Protein AF-A0A849H7I6-F1 (afdb_monomer_lite)

Secondary structure (DSSP, 8-state):
--HHHHHHHHHHHHHHHTT---TTHHHHHHHHTT-HHHHHHHHHHHHHHHTSPPPPTTHHHHHHHHHHHHTT------HHHHHHHHHHHHHHHTTTT---TTTHHHHHHHHHHHHHHHHHT-S-------HHHHHTSS---GGGTS-TTEETTEE--TTS-HHHHHHHHHHHH-

Foldseek 3Di:
DDVVLLVVLLVCLLCVLVVPDDPCNVSNVVVCVPDPVSVVSSVVSNVVVVPDDDDDPCPVVVVVVVVVVVVVPPPPDDVVVVVVVVVVVVVVVVVPPDDDPVVPVVVVVVVVVVVVVVVVVPPPPPPCVVVVVVPPPDPPPCVVPDPPQDDPNDGDCPPPDPVRVVVVVVVVVD

Radius of gyration: 30.72 Å; chains: 1; bounding box: 71×58×66 Å

Structure (mmCIF, N/CA/C/O backbone):
data_AF-A0A849H7I6-F1
#
_entry.id   AF-A0A849H7I6-F1
#
loop_
_atom_site.group_PDB
_atom_site.id
_atom_site.type_symbol
_atom_site.label_atom_id
_atom_site.label_alt_id
_atom_site.label_comp_id
_atom_site.label_asym_id
_atom_site.label_entity_id
_atom_site.label_seq_id
_atom_site.pdbx_PDB_ins_code
_atom_site.Cartn_x
_atom_site.Cartn_y
_atom_site.Cartn_z
_atom_site.occupancy
_atom_site.B_iso_or_equiv
_atom_site.auth_seq_id
_atom_site.auth_comp_id
_atom_site.auth_asym_id
_atom_site.auth_atom_id
_atom_site.pdbx_PDB_model_num
ATOM 1 N N . MET A 1 1 ? 16.189 2.716 -23.216 1.00 57.41 1 MET A N 1
ATOM 2 C CA . MET A 1 1 ? 16.028 2.707 -21.748 1.00 57.41 1 MET A CA 1
ATOM 3 C C . MET A 1 1 ? 16.297 4.112 -21.243 1.00 57.41 1 MET A C 1
ATOM 5 O O . MET A 1 1 ? 17.425 4.573 -21.357 1.00 57.41 1 MET A O 1
ATOM 9 N N . ASN A 1 2 ? 15.261 4.812 -20.779 1.00 71.12 2 ASN A N 1
ATOM 10 C CA . ASN A 1 2 ? 15.360 6.187 -20.291 1.00 71.12 2 ASN A CA 1
ATOM 11 C C . ASN A 1 2 ? 15.213 6.178 -18.767 1.00 71.12 2 ASN A C 1
ATOM 13 O O . ASN A 1 2 ? 14.112 5.974 -18.269 1.00 71.12 2 ASN A O 1
ATOM 17 N N . GLY A 1 3 ? 16.292 6.427 -18.020 1.00 77.00 3 GLY A N 1
ATOM 18 C CA . GLY A 1 3 ? 16.264 6.364 -16.548 1.00 77.00 3 GLY A CA 1
ATOM 19 C C . GLY A 1 3 ? 15.179 7.233 -15.890 1.00 77.00 3 GLY A C 1
ATOM 20 O O . GLY A 1 3 ? 14.599 6.825 -14.892 1.00 77.00 3 GLY A O 1
ATOM 21 N N . LYS A 1 4 ? 14.822 8.377 -16.495 1.00 77.94 4 LYS A N 1
ATOM 22 C CA . LYS A 1 4 ? 13.727 9.247 -16.018 1.00 77.94 4 LYS A CA 1
ATOM 23 C C . LYS A 1 4 ? 12.336 8.619 -16.162 1.00 77.94 4 LYS A C 1
ATOM 25 O O . LYS A 1 4 ? 11.444 8.910 -15.374 1.00 77.94 4 LYS A O 1
ATOM 30 N N . GLU A 1 5 ? 12.133 7.785 -17.181 1.00 87.31 5 GLU A N 1
ATOM 31 C CA . GLU A 1 5 ? 10.875 7.049 -17.349 1.00 87.31 5 GLU A CA 1
ATOM 32 C C . GLU A 1 5 ? 10.790 5.901 -16.343 1.00 87.31 5 GLU A C 1
ATOM 34 O O . GLU A 1 5 ? 9.716 5.670 -15.796 1.00 87.31 5 GLU A O 1
ATOM 39 N N . CYS A 1 6 ? 11.920 5.252 -16.035 1.00 93.81 6 CYS A N 1
ATOM 40 C CA . CYS A 1 6 ? 11.983 4.229 -14.992 1.00 93.81 6 CYS A CA 1
ATOM 41 C C . CYS A 1 6 ? 11.600 4.803 -13.622 1.00 93.81 6 CYS A C 1
ATOM 43 O O . CYS A 1 6 ? 10.768 4.222 -12.940 1.00 93.81 6 CYS A O 1
ATOM 45 N N . GLU A 1 7 ? 12.154 5.956 -13.234 1.00 94.25 7 GLU A N 1
ATOM 46 C CA . GLU A 1 7 ? 11.822 6.624 -11.965 1.00 94.25 7 GLU A CA 1
ATOM 47 C C . GLU A 1 7 ? 10.315 6.893 -11.848 1.00 94.25 7 GLU A C 1
ATOM 49 O O . GLU A 1 7 ? 9.677 6.451 -10.895 1.00 94.25 7 GLU A O 1
ATOM 54 N N . LYS A 1 8 ? 9.717 7.492 -12.886 1.00 92.81 8 LYS A N 1
ATOM 55 C CA . LYS A 1 8 ? 8.273 7.748 -12.921 1.00 92.81 8 LYS A CA 1
ATOM 56 C C . LYS A 1 8 ? 7.445 6.461 -12.821 1.00 92.81 8 LYS A C 1
ATOM 58 O O . LYS A 1 8 ? 6.415 6.447 -12.157 1.00 92.81 8 LYS A O 1
ATOM 63 N N . VAL A 1 9 ? 7.853 5.390 -13.502 1.00 94.12 9 VAL A N 1
ATOM 64 C CA . VAL A 1 9 ? 7.132 4.108 -13.466 1.00 94.12 9 VAL A CA 1
ATOM 65 C C . VAL A 1 9 ? 7.225 3.469 -12.090 1.00 94.12 9 VAL A C 1
ATOM 67 O O . VAL A 1 9 ? 6.211 2.993 -11.589 1.00 94.12 9 VAL A O 1
ATOM 70 N N . ARG A 1 10 ? 8.398 3.504 -11.454 1.00 93.69 10 ARG A N 1
ATOM 71 C CA . ARG A 1 10 ? 8.615 2.962 -10.107 1.00 93.69 10 ARG A CA 1
ATOM 72 C C . ARG A 1 10 ? 7.692 3.582 -9.069 1.00 93.69 10 ARG A C 1
ATOM 74 O O . A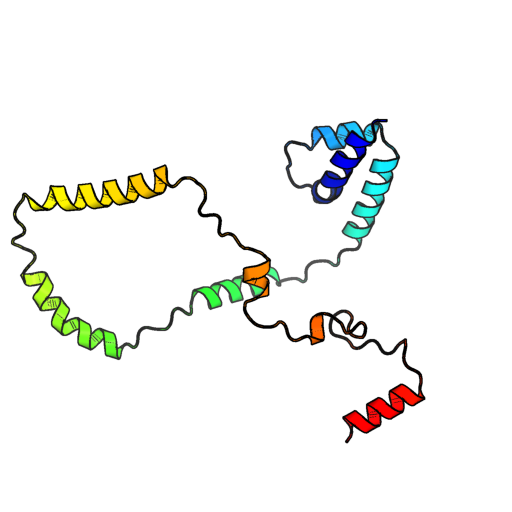RG A 1 10 ? 7.103 2.845 -8.285 1.00 93.69 10 ARG A O 1
ATOM 81 N N . ASP A 1 11 ? 7.487 4.894 -9.125 1.00 93.69 11 ASP A N 1
ATOM 82 C CA . ASP A 1 11 ? 6.553 5.591 -8.231 1.00 93.69 11 ASP A CA 1
ATOM 83 C C . ASP A 1 11 ? 5.097 5.131 -8.428 1.00 93.69 11 ASP A C 1
ATOM 85 O O . ASP A 1 11 ? 4.275 5.196 -7.512 1.00 93.69 11 ASP A O 1
ATOM 89 N N . LEU A 1 12 ? 4.766 4.627 -9.620 1.00 93.62 12 LEU A N 1
ATOM 90 C CA . LEU A 1 12 ? 3.437 4.123 -9.961 1.00 93.62 12 LEU A CA 1
ATOM 91 C C . LEU A 1 12 ? 3.263 2.621 -9.677 1.00 93.62 12 LEU A C 1
ATOM 93 O O . LEU A 1 12 ? 2.122 2.172 -9.532 1.00 93.62 12 LEU A O 1
ATOM 97 N N . LEU A 1 13 ? 4.347 1.839 -9.563 1.00 94.00 13 LEU A N 1
ATOM 98 C CA . LEU A 1 13 ? 4.287 0.380 -9.385 1.00 94.00 13 LEU A CA 1
ATOM 99 C C . LEU A 1 13 ? 3.498 -0.074 -8.141 1.00 94.00 13 LEU A C 1
ATOM 101 O O . LEU A 1 13 ? 2.716 -1.019 -8.277 1.00 94.00 13 LEU A O 1
ATOM 105 N N . PRO A 1 14 ? 3.619 0.549 -6.948 1.00 92.19 14 PRO A N 1
ATOM 106 C CA . PRO A 1 14 ? 2.871 0.107 -5.769 1.00 92.19 14 PRO A CA 1
ATOM 107 C C . PRO A 1 14 ? 1.353 0.197 -5.949 1.00 92.19 14 PRO A C 1
ATOM 109 O O . PRO A 1 14 ? 0.616 -0.719 -5.579 1.00 92.19 14 PRO A O 1
ATOM 112 N N . ASP A 1 15 ? 0.873 1.287 -6.542 1.00 91.19 15 ASP A N 1
ATOM 113 C CA . ASP A 1 15 ? -0.557 1.501 -6.760 1.00 91.19 15 ASP A CA 1
ATOM 114 C C . ASP A 1 15 ? -1.084 0.700 -7.952 1.00 91.19 15 ASP A C 1
ATOM 116 O O . ASP A 1 15 ? -2.217 0.206 -7.906 1.00 91.19 15 ASP A O 1
ATOM 120 N N . TRP A 1 16 ? -0.240 0.490 -8.966 1.00 91.69 16 TRP A N 1
ATOM 121 C CA . TRP A 1 16 ? -0.488 -0.457 -10.050 1.00 91.69 16 TRP A CA 1
ATOM 122 C C . TRP A 1 16 ? -0.659 -1.886 -9.516 1.00 91.69 16 TRP A C 1
ATOM 124 O O . TRP A 1 16 ? -1.637 -2.563 -9.836 1.00 91.69 16 TRP A O 1
ATOM 134 N N . ALA A 1 17 ? 0.215 -2.329 -8.606 1.00 92.25 17 ALA A N 1
ATOM 135 C CA . ALA A 1 17 ? 0.122 -3.638 -7.958 1.00 92.25 17 ALA A CA 1
ATOM 136 C C . ALA A 1 17 ? -1.139 -3.791 -7.086 1.00 92.25 17 ALA A C 1
ATOM 138 O O . ALA A 1 17 ? -1.644 -4.905 -6.910 1.00 92.25 17 ALA A O 1
ATOM 139 N N . ARG A 1 18 ? -1.689 -2.686 -6.566 1.00 90.25 18 ARG A N 1
ATOM 140 C CA . ARG A 1 18 ? -2.984 -2.648 -5.860 1.00 90.25 18 ARG A CA 1
ATOM 141 C C . ARG A 1 18 ? -4.193 -2.650 -6.801 1.00 90.25 18 ARG A C 1
ATOM 143 O O . ARG A 1 18 ? -5.317 -2.728 -6.313 1.00 90.25 18 ARG A O 1
ATOM 150 N N . LYS A 1 19 ? -3.976 -2.617 -8.123 1.00 84.69 19 LYS A N 1
ATOM 151 C CA . LYS A 1 19 ? -5.016 -2.480 -9.159 1.00 84.69 19 LYS A CA 1
ATOM 152 C C . LYS A 1 19 ? -5.884 -1.237 -8.950 1.00 84.69 19 LYS A C 1
ATOM 154 O O . LYS A 1 19 ? -7.097 -1.271 -9.146 1.00 84.69 19 LYS A O 1
ATOM 159 N N . THR A 1 20 ? -5.258 -0.152 -8.510 1.00 78.62 20 THR A N 1
ATOM 160 C CA . THR A 1 20 ? -5.934 1.135 -8.353 1.00 78.62 20 THR A CA 1
ATOM 161 C C . THR A 1 20 ? -6.114 1.749 -9.736 1.00 78.62 20 THR A C 1
ATOM 163 O O . THR A 1 20 ? -5.147 1.820 -10.493 1.00 78.62 20 THR A O 1
ATOM 166 N N . ASP A 1 21 ? -7.329 2.175 -10.081 1.00 72.19 21 ASP A N 1
ATOM 167 C CA . ASP A 1 21 ? -7.579 2.818 -11.371 1.00 72.19 21 ASP A CA 1
ATOM 168 C C . ASP A 1 21 ? -6.859 4.174 -11.413 1.00 72.19 21 ASP A C 1
ATOM 170 O O . ASP A 1 21 ? -7.175 5.095 -10.654 1.00 72.19 21 ASP A O 1
ATOM 174 N N . ARG A 1 22 ? -5.826 4.270 -12.251 1.00 73.06 22 ARG A N 1
ATOM 175 C CA . ARG A 1 22 ? -5.088 5.505 -12.511 1.00 73.06 22 ARG A CA 1
ATOM 176 C C . ARG A 1 22 ? -5.027 5.747 -14.006 1.00 73.06 22 ARG A C 1
ATOM 178 O O . ARG A 1 22 ? -4.752 4.834 -14.781 1.00 73.06 22 ARG A O 1
ATOM 185 N N . ALA A 1 23 ? -5.171 7.017 -14.380 1.00 72.62 23 ALA A N 1
ATOM 186 C CA . ALA A 1 23 ? -5.048 7.483 -15.760 1.00 72.62 23 ALA A CA 1
ATOM 187 C C . ALA A 1 23 ? -3.721 7.061 -16.427 1.00 72.62 23 ALA A C 1
ATOM 189 O O . ALA A 1 23 ? -3.678 6.868 -17.638 1.00 72.62 23 ALA A O 1
ATOM 190 N N . ASP A 1 24 ? -2.662 6.855 -15.638 1.00 80.69 24 ASP A N 1
ATOM 191 C CA . ASP A 1 24 ? -1.328 6.472 -16.113 1.00 80.69 24 ASP A CA 1
ATOM 192 C C . ASP A 1 24 ? -1.124 4.953 -16.286 1.00 80.69 24 ASP A C 1
ATOM 194 O O . ASP A 1 24 ? -0.003 4.504 -16.523 1.00 80.69 24 ASP A O 1
ATOM 198 N N . GLY A 1 25 ? -2.182 4.142 -16.182 1.00 82.75 25 GLY A N 1
ATOM 199 C CA . GLY A 1 25 ? -2.075 2.683 -16.260 1.00 82.75 25 GLY A CA 1
ATOM 200 C C . GLY A 1 25 ? -1.431 2.161 -17.550 1.00 82.75 25 GLY A C 1
ATOM 201 O O . GLY A 1 25 ? -0.570 1.285 -17.504 1.00 82.75 25 GLY A O 1
ATOM 202 N N . GLY A 1 26 ? -1.774 2.759 -18.695 1.00 86.69 26 GLY A N 1
ATOM 203 C CA . GLY A 1 26 ? -1.183 2.387 -19.986 1.00 86.69 26 GLY A CA 1
ATOM 204 C C . GLY A 1 26 ? 0.320 2.675 -20.067 1.00 86.69 26 GLY A C 1
ATOM 205 O O . GLY A 1 26 ? 1.064 1.882 -20.632 1.00 86.69 26 GLY A O 1
ATOM 206 N N . LEU A 1 27 ? 0.790 3.754 -19.429 1.00 89.25 27 LEU A N 1
ATOM 207 C CA . LEU A 1 27 ? 2.215 4.099 -19.388 1.00 89.25 27 LEU A CA 1
ATOM 208 C C . LEU A 1 27 ? 3.018 3.039 -18.627 1.00 89.25 27 LEU A C 1
ATOM 210 O O . LEU A 1 27 ? 4.099 2.650 -19.069 1.00 89.25 27 LEU A O 1
ATOM 214 N N . VAL A 1 28 ? 2.494 2.573 -17.490 1.00 91.75 28 VAL A N 1
ATOM 215 C CA . VAL A 1 28 ? 3.136 1.522 -16.690 1.00 91.75 28 VAL A CA 1
ATOM 216 C C . VAL A 1 28 ? 3.151 0.205 -17.465 1.00 91.75 28 VAL A C 1
ATOM 218 O O . VAL A 1 28 ? 4.199 -0.430 -17.555 1.00 91.75 28 VAL A O 1
ATOM 221 N N . GLU A 1 29 ? 2.026 -0.181 -18.074 1.00 92.25 29 GLU A N 1
ATOM 222 C CA . GLU A 1 29 ? 1.934 -1.416 -18.860 1.00 92.25 29 GLU A CA 1
ATOM 223 C C . GLU A 1 29 ? 2.903 -1.423 -20.053 1.00 92.25 29 GLU A C 1
ATOM 225 O O . GLU A 1 29 ? 3.644 -2.392 -20.241 1.00 92.25 29 GLU A O 1
ATOM 230 N N . ASP A 1 30 ? 2.949 -0.339 -20.829 1.00 92.69 30 ASP A N 1
ATOM 231 C CA . ASP A 1 30 ? 3.834 -0.221 -21.989 1.00 92.69 30 ASP A CA 1
ATOM 232 C C . ASP A 1 30 ? 5.315 -0.246 -21.584 1.00 92.69 30 ASP A C 1
ATOM 234 O O . ASP A 1 30 ? 6.140 -0.888 -22.244 1.00 92.69 30 ASP A O 1
ATOM 238 N N . HIS A 1 31 ? 5.667 0.401 -20.469 1.00 94.38 31 HIS A N 1
ATOM 239 C CA . HIS A 1 31 ? 7.042 0.409 -19.979 1.00 94.38 31 HIS A CA 1
ATOM 240 C C . HIS A 1 31 ? 7.486 -0.969 -19.476 1.00 94.38 31 HIS A C 1
ATOM 242 O O . HIS A 1 31 ? 8.582 -1.421 -19.814 1.00 94.38 31 HIS A O 1
ATOM 248 N N . LEU A 1 32 ? 6.632 -1.671 -18.723 1.00 93.75 32 LEU A N 1
ATOM 249 C CA . LEU A 1 32 ? 6.934 -3.005 -18.191 1.00 93.75 32 LEU A CA 1
ATOM 250 C C . LEU A 1 32 ? 7.242 -4.023 -19.296 1.00 93.75 32 LEU A C 1
ATOM 252 O O .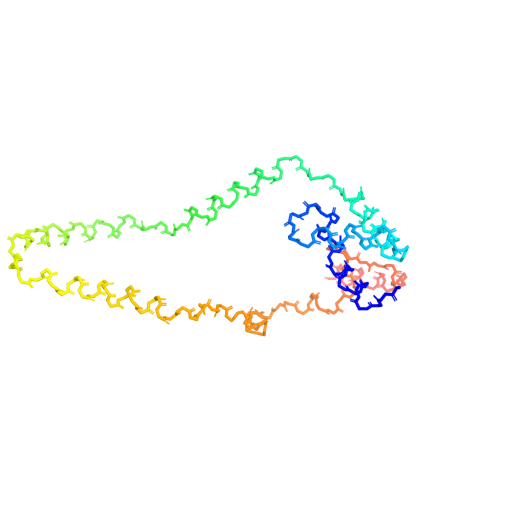 LEU A 1 32 ? 8.092 -4.883 -19.105 1.00 93.75 32 LEU A O 1
ATOM 256 N N . ARG A 1 33 ? 6.646 -3.882 -20.488 1.00 93.56 33 ARG A N 1
ATOM 257 C CA . ARG A 1 33 ? 6.952 -4.743 -21.649 1.00 93.56 33 ARG A CA 1
ATOM 258 C C . ARG A 1 33 ? 8.375 -4.582 -22.187 1.00 93.56 33 ARG A C 1
ATOM 260 O O . ARG A 1 33 ? 8.829 -5.421 -22.960 1.00 93.56 33 ARG A O 1
ATOM 267 N N . THR A 1 34 ? 9.059 -3.490 -21.847 1.00 93.44 34 THR A N 1
ATOM 268 C CA . THR A 1 34 ? 10.365 -3.132 -22.426 1.00 93.44 34 THR A CA 1
ATOM 269 C C . THR A 1 34 ? 11.478 -2.963 -21.390 1.00 93.44 34 THR A C 1
ATOM 271 O O . THR A 1 34 ? 12.646 -2.850 -21.769 1.00 93.44 34 THR A O 1
ATOM 274 N N . CYS A 1 35 ? 11.151 -2.974 -20.093 1.00 95.44 35 CYS A N 1
ATOM 275 C CA . CYS A 1 35 ? 12.089 -2.708 -19.006 1.00 95.44 35 CYS A CA 1
ATOM 276 C C . CYS A 1 35 ? 12.110 -3.837 -17.962 1.00 95.44 35 CYS A C 1
ATOM 278 O O . CYS A 1 35 ? 11.305 -3.868 -17.033 1.00 95.44 35 CYS A O 1
ATOM 280 N N . ALA A 1 36 ? 13.113 -4.714 -18.064 1.00 94.50 36 ALA A N 1
ATOM 281 C CA . ALA A 1 36 ? 13.313 -5.842 -17.147 1.00 94.50 36 ALA A CA 1
ATOM 282 C C . ALA A 1 36 ? 13.684 -5.431 -15.703 1.00 94.50 36 ALA A C 1
ATOM 284 O O . ALA A 1 36 ? 13.641 -6.245 -14.783 1.00 94.50 36 ALA A O 1
ATOM 285 N N . GLU A 1 37 ? 14.115 -4.189 -15.475 1.00 94.62 37 GLU A N 1
ATOM 286 C CA . GLU A 1 37 ? 14.364 -3.682 -14.120 1.00 94.62 37 GLU A CA 1
ATOM 287 C C . GLU A 1 37 ? 13.049 -3.374 -13.405 1.00 94.62 37 GLU A C 1
ATOM 289 O O . GLU A 1 37 ? 12.799 -3.919 -12.333 1.00 94.62 37 GLU A O 1
ATOM 294 N N . CYS A 1 38 ? 12.167 -2.604 -14.046 1.00 95.31 38 CYS A N 1
ATOM 295 C CA . CYS A 1 38 ? 10.842 -2.311 -13.507 1.00 95.31 38 CYS A CA 1
ATOM 296 C C . CYS A 1 38 ? 9.965 -3.569 -13.389 1.00 95.31 38 CYS A C 1
ATOM 298 O O . CYS A 1 38 ? 9.160 -3.654 -12.466 1.00 95.31 38 CYS A O 1
ATOM 300 N N . GLU A 1 39 ? 10.137 -4.560 -14.271 1.00 95.44 39 GLU A N 1
ATOM 301 C CA . GLU A 1 39 ? 9.459 -5.859 -14.150 1.00 95.44 39 GLU A CA 1
ATOM 302 C C . GLU A 1 39 ? 9.878 -6.616 -12.879 1.00 95.44 39 GLU A C 1
ATOM 304 O O . GLU A 1 39 ? 9.020 -7.071 -12.123 1.00 95.44 39 GLU A O 1
ATOM 309 N N . ARG A 1 40 ? 11.185 -6.678 -12.586 1.00 96.69 40 ARG A N 1
ATOM 310 C CA . ARG A 1 40 ? 11.698 -7.298 -11.351 1.00 96.69 40 ARG A CA 1
ATOM 311 C C . ARG A 1 40 ? 11.256 -6.549 -10.097 1.00 96.69 40 ARG A C 1
ATOM 313 O O . ARG A 1 40 ? 10.938 -7.176 -9.092 1.00 96.69 40 ARG A O 1
ATOM 320 N N . GLU A 1 41 ? 11.219 -5.218 -10.133 1.00 96.44 41 GLU A N 1
ATOM 321 C CA . GLU A 1 41 ? 10.692 -4.441 -9.005 1.00 96.44 41 GLU A CA 1
ATOM 322 C C . GLU A 1 41 ? 9.203 -4.739 -8.765 1.00 96.44 41 GLU A C 1
ATOM 324 O O . GLU A 1 41 ? 8.787 -4.941 -7.621 1.00 96.44 41 GLU A O 1
ATOM 329 N N . LEU A 1 42 ? 8.405 -4.843 -9.834 1.00 96.44 42 LEU A N 1
ATOM 330 C CA . LEU A 1 42 ? 7.000 -5.230 -9.724 1.00 96.44 42 LEU A CA 1
ATOM 331 C C . LEU A 1 42 ? 6.844 -6.633 -9.122 1.00 96.44 42 LEU A C 1
ATOM 333 O O . LEU A 1 42 ? 5.974 -6.831 -8.277 1.00 96.44 42 LEU A O 1
ATOM 337 N N . GLU A 1 43 ? 7.686 -7.591 -9.511 1.00 97.12 43 GLU A N 1
ATOM 338 C CA . GLU A 1 43 ? 7.683 -8.948 -8.952 1.00 97.12 43 GLU A CA 1
ATOM 339 C C . GLU A 1 43 ? 7.869 -8.940 -7.426 1.00 97.12 43 GLU A C 1
ATOM 341 O O . GLU A 1 43 ? 7.096 -9.578 -6.707 1.00 97.12 43 GLU A O 1
ATOM 346 N N . VAL A 1 44 ? 8.820 -8.152 -6.912 1.00 97.31 44 VAL A N 1
ATOM 347 C CA . VAL A 1 44 ? 9.040 -7.999 -5.462 1.00 97.31 44 VAL A CA 1
ATOM 348 C C . VAL A 1 44 ? 7.805 -7.418 -4.773 1.00 97.31 44 VAL A C 1
ATOM 350 O O . VAL A 1 44 ? 7.364 -7.931 -3.742 1.00 97.31 44 VAL A O 1
ATOM 353 N N . ILE A 1 45 ? 7.211 -6.368 -5.348 1.00 96.12 45 ILE A N 1
ATOM 354 C CA . ILE A 1 45 ? 6.008 -5.732 -4.792 1.00 96.12 45 ILE A CA 1
ATOM 355 C C . ILE A 1 45 ? 4.847 -6.735 -4.728 1.00 96.12 45 ILE A C 1
ATOM 357 O O . ILE A 1 45 ? 4.131 -6.793 -3.724 1.00 96.12 45 ILE A O 1
ATOM 361 N N . LEU A 1 46 ? 4.660 -7.539 -5.778 1.00 94.94 46 LEU A N 1
ATOM 362 C CA . LEU A 1 46 ? 3.628 -8.573 -5.819 1.00 94.94 46 LEU A CA 1
ATOM 363 C C . LEU A 1 46 ? 3.894 -9.676 -4.786 1.00 94.94 46 LEU A C 1
ATOM 365 O O . LEU A 1 46 ? 2.970 -10.050 -4.067 1.00 94.94 46 LEU A O 1
ATOM 369 N N . ALA A 1 47 ? 5.143 -10.124 -4.633 1.00 95.62 47 ALA A N 1
ATOM 370 C CA . ALA A 1 47 ? 5.516 -11.129 -3.639 1.00 95.62 47 ALA A CA 1
ATOM 371 C C . ALA A 1 47 ? 5.209 -10.676 -2.200 1.00 95.62 47 ALA A C 1
ATOM 373 O O . ALA A 1 47 ? 4.670 -11.452 -1.410 1.00 95.62 47 ALA A O 1
ATOM 374 N N . ILE A 1 48 ? 5.490 -9.412 -1.865 1.00 94.31 48 ILE A N 1
ATOM 375 C CA . ILE A 1 48 ? 5.151 -8.832 -0.554 1.00 94.31 48 ILE A CA 1
ATOM 376 C C . ILE A 1 48 ? 3.632 -8.753 -0.377 1.00 94.31 48 ILE A C 1
ATOM 378 O O . ILE A 1 48 ? 3.100 -9.096 0.681 1.00 94.31 48 ILE A O 1
ATOM 382 N N . ARG A 1 49 ? 2.910 -8.305 -1.411 1.00 90.62 49 ARG A N 1
ATOM 383 C CA . ARG A 1 49 ? 1.446 -8.194 -1.373 1.00 90.62 49 ARG A CA 1
ATOM 384 C C . ARG A 1 49 ? 0.791 -9.547 -1.106 1.00 90.62 49 ARG A C 1
ATOM 386 O O . ARG A 1 49 ? -0.157 -9.614 -0.326 1.00 90.62 49 ARG A O 1
ATOM 393 N N . ASP A 1 50 ? 1.292 -10.600 -1.736 1.00 91.19 50 ASP A N 1
ATOM 394 C CA . ASP A 1 50 ? 0.709 -11.937 -1.655 1.00 91.19 50 ASP A CA 1
ATOM 395 C C . ASP A 1 50 ? 0.986 -12.618 -0.297 1.00 91.19 50 ASP A C 1
ATOM 397 O O . ASP A 1 50 ? 0.254 -13.523 0.097 1.00 91.19 50 ASP A O 1
ATOM 401 N N . GLN A 1 51 ? 1.966 -12.131 0.476 1.00 94.06 51 GLN A N 1
ATOM 402 C CA . GLN A 1 51 ? 2.216 -12.550 1.865 1.00 94.06 51 GLN A CA 1
ATOM 403 C C . GLN A 1 51 ? 1.306 -11.858 2.890 1.00 94.06 51 GLN A C 1
ATOM 405 O O . GLN A 1 51 ? 1.342 -12.189 4.078 1.00 94.06 51 GLN A O 1
ATOM 410 N N . ARG A 1 52 ? 0.492 -10.880 2.472 1.00 87.56 52 ARG A N 1
ATOM 411 C CA . ARG A 1 52 ? -0.358 -10.130 3.398 1.00 87.56 52 ARG A CA 1
ATOM 412 C C . ARG A 1 52 ? -1.370 -11.072 4.069 1.00 87.56 52 ARG A C 1
ATOM 414 O O . ARG A 1 52 ? -2.106 -11.764 3.364 1.00 87.56 52 ARG A O 1
ATOM 421 N N . PRO A 1 53 ? -1.473 -11.072 5.412 1.00 88.31 53 PRO A N 1
ATOM 422 C CA . PRO A 1 53 ? -2.446 -11.908 6.099 1.00 88.31 53 PRO A CA 1
ATOM 423 C C . PRO A 1 53 ? -3.868 -11.530 5.680 1.00 88.31 53 PRO A C 1
ATOM 425 O O . PRO A 1 53 ? -4.186 -10.356 5.459 1.00 88.31 53 PRO A O 1
ATOM 428 N N . ALA A 1 54 ? -4.736 -12.538 5.587 1.00 87.88 54 ALA A N 1
ATOM 429 C CA . ALA A 1 54 ? -6.144 -12.325 5.293 1.00 87.88 54 ALA A CA 1
ATOM 430 C C . ALA A 1 54 ? -6.785 -11.435 6.368 1.00 87.88 54 ALA A C 1
ATOM 432 O O . ALA A 1 54 ? -6.509 -11.577 7.561 1.00 87.88 54 ALA A O 1
ATOM 433 N N . VAL A 1 55 ? -7.667 -10.527 5.943 1.00 88.69 55 VAL A N 1
ATOM 434 C CA . VAL A 1 55 ? -8.409 -9.669 6.872 1.00 88.69 55 VAL A CA 1
ATOM 435 C C . VAL A 1 55 ? -9.288 -10.557 7.764 1.00 88.69 55 VAL A C 1
ATOM 437 O O . VAL A 1 55 ? -10.090 -11.331 7.232 1.00 88.69 55 VAL A O 1
ATOM 440 N N . PRO A 1 56 ? -9.180 -10.462 9.103 1.00 91.38 56 PRO A N 1
ATOM 441 C CA . PRO A 1 56 ? -10.006 -11.251 10.007 1.00 91.38 56 PRO A CA 1
ATOM 442 C C . PRO A 1 56 ? -11.501 -11.025 9.764 1.00 91.38 56 PRO A C 1
ATOM 444 O O . PRO A 1 56 ? -11.964 -9.887 9.623 1.00 91.38 56 PRO A O 1
ATOM 447 N N . ALA A 1 57 ? -12.276 -12.110 9.764 1.00 92.00 57 ALA A N 1
ATOM 448 C CA . ALA A 1 57 ? -13.717 -12.042 9.560 1.00 92.00 57 ALA A CA 1
ATOM 449 C C . ALA A 1 57 ? -14.392 -11.128 10.603 1.00 92.00 57 ALA A C 1
ATOM 451 O O . ALA A 1 57 ? -14.095 -11.174 11.798 1.00 92.00 57 ALA A O 1
ATOM 452 N N . GLY A 1 58 ? -15.317 -10.281 10.144 1.00 90.94 58 GLY A N 1
ATOM 453 C CA . GLY A 1 58 ? -16.092 -9.384 11.006 1.00 90.94 58 GLY A CA 1
ATOM 454 C C . GLY A 1 58 ? -15.340 -8.153 11.527 1.00 90.94 58 GLY A C 1
ATOM 455 O O . GLY A 1 58 ? -15.946 -7.355 12.242 1.00 90.94 58 GLY A O 1
ATOM 456 N N . LEU A 1 59 ? -14.064 -7.952 11.168 1.00 92.38 59 LEU A N 1
ATOM 457 C CA . LEU A 1 59 ? -13.316 -6.744 11.538 1.00 92.38 59 LEU A CA 1
ATOM 458 C C . LEU A 1 59 ? -13.995 -5.475 11.004 1.00 92.38 59 LEU A C 1
ATOM 460 O O . LEU A 1 59 ? -14.168 -4.512 11.744 1.00 92.38 59 LEU A O 1
ATOM 464 N N . GLU A 1 60 ? -14.456 -5.506 9.753 1.00 93.94 60 GLU A N 1
ATOM 465 C CA . GLU A 1 60 ? -15.188 -4.395 9.140 1.00 93.94 60 GLU A CA 1
ATOM 466 C C . GLU A 1 60 ? -16.450 -4.037 9.938 1.00 93.94 60 GLU A C 1
ATOM 468 O O . GLU A 1 60 ? -16.649 -2.880 10.302 1.00 93.94 60 GLU A O 1
ATOM 473 N N . ALA A 1 61 ? -17.266 -5.035 10.290 1.00 92.94 61 ALA A N 1
ATOM 474 C CA . ALA A 1 61 ? -18.476 -4.825 11.081 1.00 92.94 61 ALA A CA 1
ATOM 475 C C . ALA A 1 61 ? -18.160 -4.237 12.469 1.00 92.94 61 ALA A C 1
ATOM 477 O O . ALA A 1 61 ? -18.867 -3.340 12.935 1.00 92.94 61 ALA A O 1
ATOM 478 N N . LYS A 1 62 ? -17.073 -4.690 13.115 1.00 93.25 62 LYS A N 1
ATOM 479 C CA . LYS A 1 62 ? -16.596 -4.126 14.390 1.00 93.25 62 LYS A CA 1
ATOM 480 C C . LYS A 1 62 ? -16.192 -2.657 14.240 1.00 93.25 62 LYS A C 1
ATOM 482 O O . LYS A 1 62 ? -16.585 -1.840 15.070 1.00 93.25 62 LYS A O 1
ATOM 487 N N . ILE A 1 63 ? -15.457 -2.308 13.181 1.00 93.62 63 ILE A N 1
ATOM 488 C CA . ILE A 1 63 ? -15.049 -0.923 12.899 1.00 93.62 63 ILE A CA 1
ATOM 489 C C . ILE A 1 63 ? -16.281 -0.047 12.649 1.00 93.62 63 ILE A C 1
ATOM 491 O O . ILE A 1 63 ? -16.440 0.982 13.303 1.00 93.62 63 ILE A O 1
ATOM 495 N N . GLN A 1 64 ? -17.197 -0.472 11.775 1.00 93.44 64 GLN A N 1
ATOM 496 C CA . GLN A 1 64 ? -18.424 0.274 11.474 1.00 93.44 64 GLN A CA 1
ATOM 497 C C . GLN A 1 64 ? -19.285 0.506 12.724 1.00 93.44 64 GLN A C 1
ATOM 499 O O . GLN A 1 64 ? -19.835 1.595 12.905 1.00 93.44 64 GLN A O 1
ATOM 504 N N . ALA A 1 65 ? -19.388 -0.492 13.607 1.00 91.56 65 ALA A N 1
ATOM 505 C CA . ALA A 1 65 ? -20.100 -0.353 14.873 1.00 91.56 65 ALA A CA 1
ATOM 506 C C . ALA A 1 65 ? -19.464 0.720 15.772 1.00 91.56 65 ALA A C 1
ATOM 508 O O . ALA A 1 65 ? -20.183 1.551 16.326 1.00 91.56 65 ALA A O 1
ATOM 509 N N . ARG A 1 66 ? -18.128 0.753 15.871 1.00 89.00 66 ARG A N 1
ATOM 510 C CA . ARG A 1 66 ? -17.402 1.756 16.670 1.00 89.00 66 ARG A CA 1
ATOM 511 C C . ARG A 1 66 ? -17.517 3.159 16.088 1.00 89.00 66 ARG A C 1
ATOM 513 O O . ARG A 1 66 ? -17.769 4.092 16.840 1.00 89.00 66 ARG A O 1
ATOM 520 N N . VAL A 1 67 ? -17.420 3.307 14.768 1.00 92.06 67 VAL A N 1
ATOM 521 C CA . VAL A 1 67 ? -17.615 4.604 14.095 1.00 92.06 67 VAL A CA 1
ATOM 522 C C . VAL A 1 67 ? -19.022 5.143 14.359 1.00 92.06 67 VAL A C 1
ATOM 524 O O . VAL A 1 67 ? -19.185 6.311 14.701 1.00 92.06 67 VAL A O 1
ATOM 527 N N . ARG A 1 68 ? -20.048 4.287 14.277 1.00 87.62 68 ARG A N 1
ATOM 528 C CA . ARG A 1 68 ? -21.435 4.683 14.561 1.00 87.62 68 ARG A CA 1
ATOM 529 C C . ARG A 1 68 ? -21.645 5.095 16.020 1.00 87.62 68 ARG A C 1
ATOM 531 O O . ARG A 1 68 ? -22.401 6.024 16.270 1.00 87.62 68 ARG A O 1
ATOM 538 N N . GLN A 1 69 ? -20.982 4.424 16.963 1.00 82.12 69 GLN A N 1
ATOM 539 C CA . GLN A 1 69 ? -21.003 4.797 18.382 1.00 82.12 69 GLN A CA 1
ATOM 540 C C . GLN A 1 69 ? -20.286 6.134 18.628 1.00 82.12 69 GLN A C 1
ATOM 542 O O . GLN A 1 69 ? -20.824 6.987 19.321 1.00 82.12 69 GLN A O 1
ATOM 547 N N . GLY A 1 70 ? -19.123 6.359 18.007 1.00 67.31 70 GLY A N 1
ATOM 548 C CA . GLY A 1 70 ? -18.356 7.603 18.153 1.00 67.31 70 GLY A CA 1
ATOM 549 C C . GLY A 1 70 ? -19.021 8.835 17.529 1.00 67.31 70 GLY A C 1
ATOM 550 O O . GLY A 1 70 ? -18.831 9.942 18.015 1.00 67.31 70 GLY A O 1
ATOM 551 N N . LEU A 1 71 ? -19.842 8.651 16.492 1.00 62.94 71 LEU A N 1
ATOM 552 C CA . LEU A 1 71 ? -20.662 9.719 15.903 1.00 62.94 71 LEU A CA 1
ATOM 553 C C . LEU A 1 71 ? -22.013 9.916 16.620 1.00 62.94 71 LEU A C 1
ATOM 555 O O . LEU A 1 71 ? -22.718 10.880 16.329 1.00 62.94 71 LEU A O 1
ATOM 559 N N . GLY A 1 72 ? -22.390 8.999 17.520 1.00 49.03 72 GLY A N 1
ATOM 560 C CA . GLY A 1 72 ? -23.643 9.032 18.282 1.00 49.03 72 GLY A CA 1
ATOM 561 C C . GLY A 1 72 ? -23.545 9.735 19.639 1.00 49.03 72 GLY A C 1
ATOM 562 O O . GLY A 1 72 ? -24.570 10.158 20.165 1.00 49.03 72 GLY A O 1
ATOM 563 N N . GLU A 1 73 ? -22.336 9.917 20.172 1.00 45.03 73 GLU A N 1
ATOM 564 C CA . GLU A 1 73 ? -22.097 10.591 21.452 1.00 45.03 73 GLU A CA 1
ATOM 565 C C . GLU A 1 73 ? -21.894 12.107 21.249 1.00 45.03 73 GLU A C 1
ATOM 567 O O . GLU A 1 73 ? -20.868 12.687 21.598 1.00 45.03 73 GLU A O 1
ATOM 572 N N . ALA A 1 74 ? -22.879 12.786 20.655 1.00 43.97 74 ALA A N 1
ATOM 573 C CA . ALA A 1 74 ? -23.026 14.211 20.940 1.00 43.97 74 ALA A CA 1
ATOM 574 C C . ALA A 1 74 ? -23.425 14.321 22.423 1.00 43.97 74 ALA A C 1
ATOM 576 O O . ALA A 1 74 ? -24.328 13.585 22.831 1.00 43.97 74 ALA A O 1
ATOM 577 N N . PRO A 1 75 ? -22.795 15.188 23.242 1.00 42.38 75 PRO A N 1
ATOM 578 C CA . PRO A 1 75 ? -23.124 15.288 24.658 1.00 42.38 75 PRO A CA 1
ATOM 579 C C . PRO A 1 75 ? -24.622 15.548 24.782 1.00 42.38 75 PRO A C 1
ATOM 581 O O . PRO A 1 75 ? -25.138 16.555 24.288 1.00 42.38 75 PRO A O 1
ATOM 584 N N . SER A 1 76 ? -25.322 14.585 25.378 1.00 49.75 76 SER A N 1
ATOM 585 C CA . SER A 1 76 ? -26.756 14.639 25.602 1.00 49.75 76 SER A CA 1
ATOM 586 C C . SER A 1 76 ? -27.080 15.956 26.291 1.00 49.75 76 SER A C 1
ATOM 588 O O . SER A 1 76 ? -26.660 16.186 27.427 1.00 49.75 76 SER A O 1
ATOM 590 N N . ALA A 1 77 ? -27.794 16.832 25.583 1.00 51.94 77 ALA A N 1
ATOM 591 C CA . ALA A 1 77 ? -28.345 18.037 26.165 1.00 51.94 77 ALA A CA 1
ATOM 592 C C . ALA A 1 77 ? -29.193 17.624 27.370 1.00 51.94 77 ALA A C 1
ATOM 594 O O . ALA A 1 77 ? -30.180 16.900 27.237 1.00 51.94 77 ALA A O 1
ATOM 595 N N . ASP A 1 78 ? -28.748 18.065 28.539 1.00 47.41 78 ASP A N 1
ATOM 596 C CA . ASP A 1 78 ? -29.387 17.864 29.826 1.00 47.41 78 ASP A CA 1
ATOM 597 C C . ASP A 1 78 ? -30.901 18.163 29.709 1.00 47.41 78 ASP A C 1
ATOM 599 O O . ASP A 1 78 ? -31.276 19.292 29.356 1.00 47.41 78 ASP A O 1
ATOM 603 N N . PRO A 1 79 ? -31.809 17.193 29.947 1.00 50.84 79 PRO A N 1
ATOM 604 C CA . PRO A 1 79 ? -33.250 17.403 29.773 1.00 50.84 79 PRO A CA 1
ATOM 605 C C . PRO A 1 79 ? -33.790 18.513 30.691 1.00 50.84 79 PRO A C 1
ATOM 607 O O . PRO A 1 79 ? -34.815 19.128 30.388 1.00 50.84 79 PRO A O 1
ATOM 610 N N . ALA A 1 80 ? -33.058 18.858 31.757 1.00 48.97 80 ALA A N 1
ATOM 611 C CA . ALA A 1 80 ? -33.370 19.975 32.643 1.00 48.97 80 ALA A CA 1
ATOM 612 C C . ALA A 1 80 ? -33.094 21.367 32.023 1.00 48.97 80 ALA A C 1
ATOM 614 O O . ALA A 1 80 ? -33.651 22.375 32.483 1.00 48.97 80 ALA A O 1
ATOM 615 N N . ALA A 1 81 ? -32.264 21.462 30.977 1.00 47.88 81 ALA A N 1
ATOM 616 C CA . ALA A 1 81 ? -32.051 22.700 30.220 1.00 47.88 81 ALA A CA 1
ATOM 617 C C . ALA A 1 81 ? -33.193 22.960 29.215 1.00 47.88 81 ALA A C 1
ATOM 619 O O . ALA A 1 81 ? -33.579 24.113 28.993 1.00 47.88 81 ALA A O 1
ATOM 620 N N . ALA A 1 82 ? -33.800 21.897 28.674 1.00 48.09 82 ALA A N 1
ATOM 621 C CA . ALA A 1 82 ? -34.894 21.979 27.704 1.00 48.09 82 ALA A CA 1
ATOM 622 C C . ALA A 1 82 ? -36.195 22.549 28.307 1.00 48.09 82 ALA A C 1
ATOM 624 O O . ALA A 1 82 ? -36.876 23.356 27.668 1.00 48.09 82 ALA A O 1
ATOM 625 N N . GLU A 1 83 ? -36.520 22.226 29.565 1.00 44.34 83 GLU A N 1
ATOM 626 C CA . GLU A 1 83 ? -37.723 22.764 30.225 1.00 44.34 83 GLU A CA 1
ATOM 627 C C . GLU A 1 83 ? -37.621 24.263 30.551 1.00 44.34 83 GLU A C 1
ATOM 629 O O . GLU A 1 83 ? -38.617 24.991 30.467 1.00 44.34 83 GLU A O 1
ATOM 634 N N . ARG A 1 84 ? -36.415 24.771 30.848 1.00 49.12 84 ARG A N 1
ATOM 635 C CA . ARG A 1 84 ? -36.190 26.213 31.068 1.00 49.12 84 ARG A CA 1
ATOM 636 C C . ARG A 1 84 ? -36.282 27.013 29.763 1.00 49.12 84 ARG A C 1
ATOM 638 O O . ARG A 1 84 ? -36.775 28.141 29.782 1.00 49.12 84 ARG A O 1
ATOM 645 N N . ALA A 1 85 ? -35.918 26.413 28.628 1.00 49.88 85 ALA A N 1
ATOM 646 C CA . ALA A 1 85 ? -36.085 27.004 27.297 1.00 49.88 85 ALA A CA 1
ATOM 647 C C . ALA A 1 85 ? -37.548 26.981 26.789 1.00 49.88 85 ALA A C 1
ATOM 649 O O . ALA A 1 85 ? -37.962 27.843 26.010 1.00 49.88 85 ALA A O 1
ATOM 650 N N . GLY A 1 86 ? -38.377 26.042 27.264 1.00 44.91 86 GLY A N 1
ATOM 651 C CA . GLY A 1 86 ? -39.774 25.899 26.830 1.00 44.91 86 GLY A CA 1
ATOM 652 C C . GLY A 1 86 ? -40.714 27.030 27.274 1.00 44.91 86 GLY A C 1
ATOM 653 O O . GLY A 1 86 ? -41.713 27.312 26.604 1.00 44.91 86 GLY A O 1
ATOM 654 N N . ARG A 1 87 ? -40.399 27.726 28.376 1.00 47.31 87 ARG A N 1
ATOM 655 C CA . ARG A 1 87 ? -41.234 28.829 28.893 1.00 47.31 87 ARG A CA 1
ATOM 656 C C . ARG A 1 87 ? -40.943 30.172 28.213 1.00 47.31 87 ARG A C 1
ATOM 658 O O . ARG A 1 87 ? -41.849 30.995 28.102 1.00 47.31 87 ARG A O 1
ATOM 665 N N . SER A 1 88 ? -39.732 30.372 27.690 1.00 51.88 88 SER A N 1
ATOM 666 C CA . SER A 1 88 ? -39.355 31.561 26.910 1.00 51.88 88 SER A CA 1
ATOM 667 C C . SER A 1 88 ? -39.699 31.434 25.416 1.00 51.88 88 SER A C 1
ATOM 669 O O . SER A 1 88 ? -40.010 32.437 24.772 1.00 51.88 88 SER A O 1
ATOM 671 N N . GLY A 1 89 ? -39.751 30.212 24.866 1.00 43.44 89 GLY A N 1
ATOM 672 C CA . GLY A 1 89 ? -40.050 29.966 23.447 1.00 43.44 89 GLY A CA 1
ATOM 673 C C . GLY A 1 89 ? -41.505 30.219 23.019 1.00 43.44 89 GLY A C 1
ATOM 674 O O . GLY A 1 89 ? -41.759 30.623 21.883 1.00 43.44 89 GLY A O 1
ATOM 675 N N . ARG A 1 90 ? -42.485 30.061 23.921 1.00 45.69 90 ARG A N 1
ATOM 676 C CA . ARG A 1 90 ? -43.907 30.294 23.586 1.00 45.69 90 ARG A CA 1
ATOM 677 C C . ARG A 1 90 ? -44.273 31.779 23.474 1.00 45.69 90 ARG A C 1
ATOM 679 O O . ARG A 1 90 ? -45.179 32.122 22.720 1.00 45.69 90 ARG A O 1
ATOM 686 N N . ALA A 1 91 ? -43.540 32.666 24.150 1.00 47.88 91 ALA A N 1
ATOM 687 C CA . ALA A 1 91 ? -43.737 34.114 24.044 1.00 47.88 91 ALA A CA 1
ATOM 688 C C . ALA A 1 91 ? -43.086 34.722 22.783 1.00 47.88 91 ALA A C 1
ATOM 690 O O . ALA A 1 91 ? -43.544 35.756 22.290 1.00 47.88 91 ALA A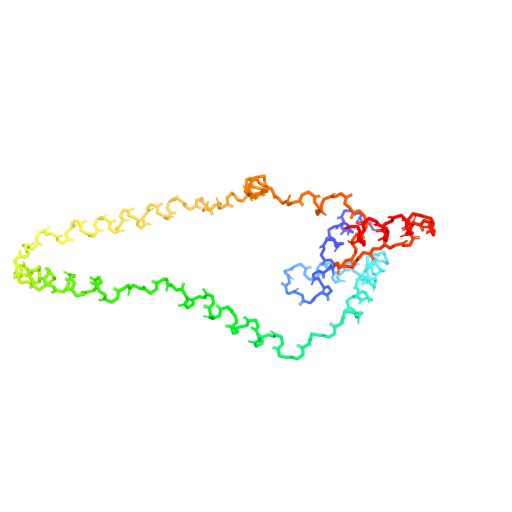 O 1
ATOM 691 N N . ALA A 1 92 ? -42.044 34.084 22.236 1.00 49.53 92 ALA A N 1
ATOM 692 C CA . ALA A 1 92 ? -41.340 34.556 21.041 1.00 49.53 92 ALA A CA 1
ATOM 693 C C . ALA A 1 92 ? -42.132 34.301 19.744 1.00 49.53 92 ALA A C 1
ATOM 695 O O . ALA A 1 92 ? -42.146 35.142 18.846 1.00 49.53 92 ALA A O 1
ATOM 696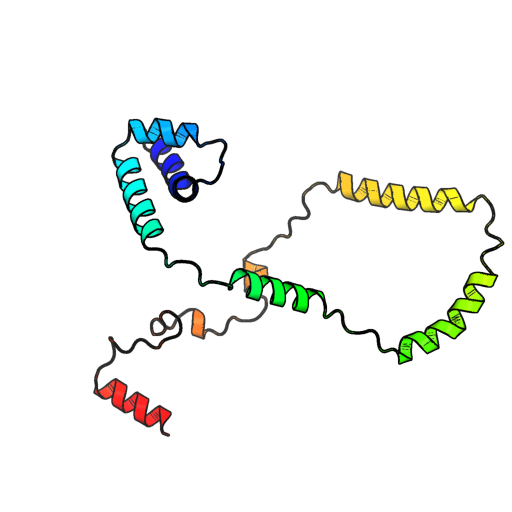 N N . LEU A 1 93 ? -42.869 33.187 19.660 1.00 47.88 93 LEU A N 1
ATOM 697 C CA . LEU A 1 93 ? -43.671 32.859 18.473 1.00 47.88 93 LEU A CA 1
ATOM 698 C C . LEU A 1 93 ? -44.965 33.681 18.360 1.00 47.88 93 LEU A C 1
ATOM 700 O O . LEU A 1 93 ? -45.468 33.870 17.255 1.00 47.88 93 LEU A O 1
ATOM 704 N N . ALA A 1 94 ? -45.474 34.243 19.461 1.00 49.91 94 ALA A N 1
ATOM 705 C CA . ALA A 1 94 ? -46.651 35.116 19.436 1.00 49.91 94 ALA A CA 1
ATOM 706 C C . ALA A 1 94 ? -46.370 36.495 18.802 1.00 49.91 94 ALA A C 1
ATOM 708 O O . ALA A 1 94 ? -47.286 37.133 18.287 1.00 49.91 94 ALA A O 1
ATOM 709 N N . ARG A 1 95 ? -45.102 36.940 18.768 1.00 49.34 95 ARG A N 1
ATOM 710 C CA . ARG A 1 95 ? -44.688 38.184 18.085 1.00 49.34 95 ARG A CA 1
ATOM 711 C C . ARG A 1 95 ? -44.353 37.979 16.602 1.00 49.34 95 ARG A C 1
ATOM 713 O O . ARG A 1 95 ? -44.090 38.944 15.893 1.00 49.34 95 ARG A O 1
ATOM 720 N N . ARG A 1 96 ? -44.422 36.741 16.094 1.00 50.12 96 ARG A N 1
ATOM 721 C CA . ARG A 1 96 ? -44.154 36.372 14.691 1.00 50.12 96 ARG A CA 1
ATOM 722 C C . ARG A 1 96 ? -45.406 36.478 13.808 1.00 50.12 96 ARG A C 1
ATOM 724 O O . ARG A 1 96 ? -45.703 35.576 13.033 1.00 50.12 96 ARG A O 1
ATOM 731 N N . ARG A 1 97 ? -46.191 37.551 13.930 1.00 49.19 97 ARG A N 1
ATOM 732 C CA . ARG A 1 97 ? -47.265 37.859 12.956 1.00 49.19 97 ARG A CA 1
ATOM 733 C C . ARG A 1 97 ? -47.184 39.265 12.372 1.00 49.19 97 ARG A C 1
ATOM 735 O O . ARG A 1 97 ? -48.010 39.601 11.536 1.00 49.19 97 ARG A O 1
ATOM 742 N N . TRP A 1 98 ? -46.205 40.069 12.779 1.00 56.09 98 TRP A N 1
ATOM 743 C CA . TRP A 1 98 ? -46.024 41.440 12.302 1.00 56.09 98 TRP A CA 1
ATOM 744 C C . TRP A 1 98 ? -44.571 41.635 11.857 1.00 56.09 98 TRP A C 1
ATOM 746 O O . TRP A 1 98 ? -43.788 42.311 12.514 1.00 56.09 98 TRP A O 1
ATOM 756 N N . ALA A 1 99 ? -44.193 40.989 10.753 1.00 54.19 99 ALA A N 1
ATOM 757 C CA . ALA A 1 99 ? -42.980 41.347 10.027 1.00 54.19 99 ALA A CA 1
ATOM 758 C C . ALA A 1 99 ? -43.408 42.134 8.779 1.00 54.19 99 ALA A C 1
ATOM 760 O O . ALA A 1 99 ? -44.153 41.592 7.959 1.00 54.19 99 ALA A O 1
ATOM 761 N N . PRO A 1 100 ? -43.015 43.408 8.640 1.00 55.59 100 PRO A N 1
ATOM 762 C CA . PRO A 1 100 ? -43.400 44.201 7.488 1.00 55.59 100 PRO A CA 1
ATOM 763 C C . PRO A 1 100 ? -42.619 43.752 6.238 1.00 55.59 100 PRO A C 1
ATOM 765 O O . PRO A 1 100 ? -41.463 43.337 6.323 1.00 55.59 100 PRO A O 1
ATOM 768 N N . ALA A 1 101 ? -43.260 43.834 5.067 1.00 57.75 101 ALA A N 1
ATOM 769 C CA . ALA A 1 101 ? -42.829 43.224 3.797 1.00 57.75 101 ALA A CA 1
ATOM 770 C C . ALA A 1 101 ? -41.456 43.679 3.242 1.00 57.75 101 ALA A C 1
ATOM 772 O O . ALA A 1 101 ? -41.002 43.175 2.221 1.00 57.75 101 ALA A O 1
ATOM 773 N N . TRP A 1 102 ? -40.775 44.607 3.912 1.00 56.09 102 TRP A N 1
ATOM 774 C CA . TRP A 1 102 ? -39.490 45.189 3.522 1.00 56.09 102 TRP A CA 1
ATOM 775 C C . TRP A 1 102 ? -38.292 44.458 4.155 1.00 56.09 102 TRP A C 1
ATOM 777 O O . TRP A 1 102 ? -37.155 44.675 3.747 1.00 56.09 102 TRP A O 1
ATOM 787 N N . ALA A 1 103 ? -38.524 43.533 5.095 1.00 54.59 103 ALA A N 1
ATOM 788 C CA . ALA A 1 103 ? -37.464 42.742 5.728 1.00 54.59 103 ALA A CA 1
ATOM 789 C C . ALA A 1 103 ? -36.933 41.578 4.859 1.00 54.59 103 ALA A C 1
ATOM 791 O O . ALA A 1 103 ? -35.940 40.946 5.216 1.00 54.59 103 ALA A O 1
ATOM 792 N N . LEU A 1 104 ? -37.566 41.289 3.715 1.00 55.09 104 LEU A N 1
ATOM 793 C CA . LEU A 1 104 ? -37.181 40.170 2.844 1.00 55.09 104 LEU A CA 1
ATOM 794 C C . LEU A 1 104 ? -35.891 40.437 2.048 1.00 55.09 104 LEU A C 1
ATOM 796 O O . LEU A 1 104 ? -35.170 39.494 1.731 1.00 55.09 104 LEU A O 1
ATOM 800 N N . SER A 1 105 ? -35.544 41.702 1.791 1.00 57.59 105 SER A N 1
ATOM 801 C CA . SER A 1 105 ? -34.340 42.046 1.021 1.00 57.59 105 SER A CA 1
ATOM 802 C C . SER A 1 105 ? -33.042 41.865 1.813 1.00 57.59 105 SER A C 1
ATOM 804 O O . SER A 1 105 ? -32.025 41.493 1.237 1.00 57.59 105 SER A O 1
ATOM 806 N N . ALA A 1 106 ? -33.054 42.069 3.133 1.00 57.06 106 ALA A N 1
ATOM 807 C CA . ALA A 1 106 ? -31.832 41.986 3.937 1.00 57.06 106 ALA A CA 1
ATOM 808 C C . ALA A 1 106 ? -31.322 40.541 4.080 1.00 57.06 106 ALA A C 1
ATOM 810 O O . ALA A 1 106 ? -30.126 40.292 3.954 1.00 57.06 106 ALA A O 1
ATOM 811 N N . ALA A 1 107 ? -32.221 39.572 4.279 1.00 57.25 107 ALA A N 1
ATOM 812 C CA . ALA A 1 107 ? -31.835 38.167 4.421 1.00 57.25 107 ALA A CA 1
ATOM 813 C C . ALA A 1 107 ? -31.249 37.591 3.120 1.00 57.25 107 ALA A C 1
ATOM 815 O O . ALA A 1 107 ? -30.248 36.879 3.160 1.00 57.25 107 ALA A O 1
ATOM 816 N N . ALA A 1 108 ? -31.828 37.942 1.967 1.00 61.25 108 ALA A N 1
ATOM 817 C CA . ALA A 1 108 ? -31.317 37.508 0.669 1.00 61.25 108 ALA A CA 1
ATOM 818 C C . ALA A 1 108 ? -29.914 38.069 0.386 1.00 61.25 108 ALA A C 1
ATOM 820 O O . ALA A 1 108 ? -29.056 37.336 -0.094 1.00 61.25 108 ALA A O 1
ATOM 821 N N . VAL A 1 109 ? -29.652 39.333 0.744 1.00 67.00 109 VAL A N 1
ATOM 822 C CA . VAL A 1 109 ? -28.321 39.948 0.593 1.00 67.00 109 VAL A CA 1
ATOM 823 C C . VAL A 1 109 ? -27.292 39.291 1.515 1.00 67.00 109 VAL A C 1
ATOM 825 O O . VAL A 1 109 ? -26.170 39.056 1.082 1.00 67.00 109 VAL A O 1
ATOM 828 N N . VAL A 1 110 ? -27.662 38.925 2.747 1.00 69.19 110 VAL A N 1
ATOM 829 C CA . VAL A 1 110 ? -26.756 38.217 3.672 1.00 69.19 110 VAL A CA 1
ATOM 830 C C . VAL A 1 110 ? -26.412 36.813 3.162 1.00 69.19 110 VAL A C 1
ATOM 832 O O . VAL A 1 110 ? -25.242 36.434 3.169 1.00 69.19 110 VAL A O 1
ATOM 835 N N . VAL A 1 111 ? -27.399 36.055 2.668 1.00 72.62 111 VAL A N 1
ATOM 836 C CA . VAL A 1 111 ? -27.163 34.721 2.082 1.00 72.62 111 VAL A CA 1
ATOM 837 C C . VAL A 1 111 ? -26.324 34.822 0.806 1.00 72.62 111 VAL A C 1
ATOM 839 O O . VAL A 1 111 ? -25.397 34.034 0.627 1.00 72.62 111 VAL A O 1
ATOM 842 N N . LEU A 1 112 ? -26.599 35.811 -0.052 1.00 69.44 112 LEU A N 1
ATOM 843 C CA . LEU A 1 112 ? -25.819 36.050 -1.266 1.00 69.44 112 LEU A CA 1
ATOM 844 C C . LEU A 1 112 ? -24.370 36.423 -0.925 1.00 69.44 112 LEU A C 1
ATOM 846 O O . LEU A 1 112 ? -23.464 35.829 -1.493 1.00 69.44 112 LEU A O 1
ATOM 850 N N . ALA A 1 113 ? -24.148 37.329 0.035 1.00 70.06 113 ALA A N 1
ATOM 851 C CA . ALA A 1 113 ? -22.815 37.773 0.444 1.00 70.06 113 ALA A CA 1
ATOM 852 C C . ALA A 1 113 ? -21.967 36.629 1.027 1.00 70.06 113 ALA A C 1
ATOM 854 O O . ALA A 1 113 ? -20.798 36.484 0.662 1.00 70.06 113 ALA A O 1
ATOM 855 N N . LEU A 1 114 ? -22.562 35.777 1.871 1.00 68.44 114 LEU A N 1
ATOM 856 C CA . LEU A 1 114 ? -21.904 34.576 2.399 1.00 68.44 114 LEU A CA 1
ATOM 857 C C . LEU A 1 114 ? -21.583 33.569 1.284 1.00 68.44 114 LEU A C 1
ATOM 859 O O . LEU A 1 114 ? -20.470 33.049 1.229 1.00 68.44 114 LEU A O 1
ATOM 863 N N . GLY A 1 115 ? -22.526 33.334 0.366 1.00 64.31 115 GLY A N 1
ATOM 864 C CA . GLY A 1 115 ? -22.339 32.412 -0.756 1.00 64.31 115 GLY A CA 1
ATOM 865 C C . GLY A 1 115 ? -21.252 32.868 -1.732 1.00 64.31 115 GLY A C 1
ATOM 866 O O . GLY A 1 115 ? -20.388 32.079 -2.107 1.00 64.31 115 GLY A O 1
ATOM 867 N N . THR A 1 116 ? -21.232 34.152 -2.101 1.00 66.00 116 THR A N 1
ATOM 868 C CA . THR A 1 116 ? -20.211 34.698 -3.009 1.00 66.00 116 THR A CA 1
ATOM 869 C C . THR A 1 116 ? -18.830 34.761 -2.368 1.00 66.00 116 THR A C 1
ATOM 871 O O . THR A 1 116 ? -17.841 34.548 -3.064 1.00 66.00 116 THR A O 1
ATOM 874 N N . SER A 1 117 ? -18.739 34.985 -1.050 1.00 58.72 117 SER A N 1
ATOM 875 C CA . SER A 1 117 ? -17.450 35.022 -0.351 1.00 58.72 117 SER A CA 1
ATOM 876 C C . SER A 1 117 ? -16.783 33.646 -0.283 1.00 58.72 117 SER A C 1
ATOM 878 O O . SER A 1 117 ? -15.567 33.575 -0.392 1.00 58.72 117 SER A O 1
ATOM 880 N N . LEU A 1 118 ? -17.549 32.558 -0.157 1.00 61.75 118 LEU A N 1
ATOM 881 C CA . LEU A 1 118 ? -17.015 31.189 -0.179 1.00 61.75 118 LEU A CA 1
ATOM 882 C C . LEU A 1 118 ? -16.543 30.757 -1.574 1.00 61.75 118 LEU A C 1
ATOM 884 O O . LEU A 1 118 ? -15.576 30.014 -1.692 1.00 61.75 118 LEU A O 1
ATOM 888 N N . ILE A 1 119 ? -17.203 31.241 -2.629 1.00 64.62 119 ILE A N 1
ATOM 889 C CA . ILE A 1 119 ? -16.869 30.895 -4.019 1.00 64.62 119 ILE A CA 1
ATOM 890 C C . ILE A 1 119 ? -15.658 31.698 -4.515 1.00 64.62 119 ILE A C 1
ATOM 892 O O . ILE A 1 119 ? -14.817 31.164 -5.233 1.00 64.62 119 ILE A O 1
ATOM 896 N N . TRP A 1 120 ? -15.541 32.972 -4.128 1.00 59.62 120 TRP A N 1
ATOM 897 C CA . TRP A 1 120 ? -14.366 33.791 -4.451 1.00 59.62 120 TRP A CA 1
ATOM 898 C C . TRP A 1 120 ? -13.156 33.478 -3.573 1.00 59.62 120 TRP A C 1
ATOM 900 O O . TRP A 1 120 ? -12.030 33.579 -4.049 1.00 59.62 120 TRP A O 1
ATOM 910 N N . ASN A 1 121 ? -13.367 33.005 -2.342 1.00 53.62 121 ASN A N 1
ATOM 911 C CA . ASN A 1 121 ? -12.313 32.424 -1.512 1.00 53.62 121 ASN A CA 1
ATOM 912 C C . ASN A 1 121 ? -11.983 30.975 -1.925 1.00 53.62 121 ASN A C 1
ATOM 914 O O . ASN A 1 121 ? -11.521 30.195 -1.106 1.00 53.62 121 ASN A O 1
ATOM 918 N N . GLY A 1 122 ? -12.218 30.610 -3.194 1.00 46.97 122 GLY A N 1
ATOM 919 C CA . GLY A 1 122 ? -11.873 29.326 -3.811 1.00 46.97 122 GLY A CA 1
ATOM 920 C C . GLY A 1 122 ? -10.369 29.090 -4.005 1.00 46.97 122 GLY A C 1
ATOM 921 O O . GLY A 1 122 ? -9.982 28.216 -4.775 1.00 46.97 122 GLY A O 1
ATOM 922 N N . GLY A 1 123 ? -9.513 29.838 -3.306 1.00 44.75 123 GLY A N 1
ATOM 923 C CA . GLY A 1 123 ? -8.258 29.266 -2.847 1.00 44.75 123 GLY A CA 1
ATOM 924 C C . GLY A 1 123 ? -8.633 28.318 -1.721 1.00 44.75 123 GLY A C 1
ATOM 925 O O . GLY A 1 123 ? -9.068 28.792 -0.680 1.00 44.75 123 GLY A O 1
ATOM 926 N N . ASN A 1 124 ? -8.576 27.013 -2.002 1.00 42.78 124 ASN A N 1
ATOM 927 C CA . ASN A 1 124 ? -8.666 25.897 -1.060 1.00 42.78 124 ASN A CA 1
ATOM 928 C C . ASN A 1 124 ? -8.601 26.379 0.405 1.00 42.78 124 ASN A C 1
ATOM 930 O O . ASN A 1 124 ? -7.604 27.025 0.746 1.00 42.78 124 ASN A O 1
ATOM 934 N N . PRO A 1 125 ? -9.564 26.081 1.304 1.00 49.44 125 PRO A N 1
ATOM 935 C CA . PRO A 1 125 ? -9.214 26.011 2.709 1.00 49.44 125 PRO A CA 1
ATOM 936 C C . PRO A 1 125 ? -8.244 24.836 2.804 1.00 49.44 125 PRO A C 1
ATOM 938 O O . PRO A 1 125 ? -8.609 23.713 3.139 1.00 49.44 125 PRO A O 1
ATOM 941 N N . GLU A 1 126 ? -7.000 25.099 2.414 1.00 43.88 126 GLU A N 1
ATOM 942 C CA . GLU A 1 126 ? -5.846 24.365 2.824 1.00 43.88 126 GLU A CA 1
ATOM 943 C C . GLU A 1 126 ? -5.955 24.474 4.334 1.00 43.88 126 GLU A C 1
ATOM 945 O O . GLU A 1 126 ? -5.613 25.473 4.967 1.00 43.88 126 GLU A O 1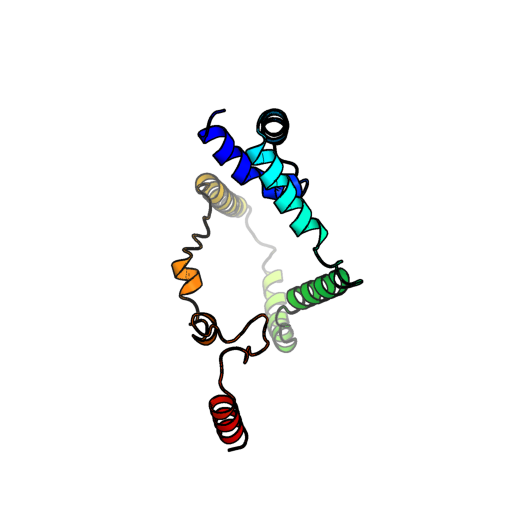
ATOM 950 N N . LEU A 1 127 ? -6.560 23.441 4.914 1.00 46.38 127 LEU A N 1
ATOM 951 C CA . LEU A 1 127 ? -6.042 22.857 6.119 1.00 46.38 127 LEU A CA 1
ATOM 952 C C . LEU A 1 127 ? -4.558 22.698 5.811 1.00 46.38 127 LEU A C 1
ATOM 954 O O . LEU A 1 127 ? -4.131 21.667 5.298 1.00 46.38 127 LEU A O 1
ATOM 958 N N . VAL A 1 128 ? -3.802 23.776 6.029 1.00 44.03 128 VAL A N 1
ATOM 959 C CA . VAL A 1 128 ? -2.372 23.741 6.219 1.00 44.03 128 VAL A CA 1
ATOM 960 C C . VAL A 1 128 ? -2.265 22.904 7.480 1.00 44.03 128 VAL A C 1
ATOM 962 O O . VAL A 1 128 ? -2.220 23.396 8.604 1.00 44.03 128 VAL A O 1
ATOM 965 N N . GLN A 1 129 ? -2.344 21.591 7.284 1.00 47.34 129 GLN A N 1
ATOM 966 C CA . GLN A 1 129 ? -1.688 20.627 8.121 1.00 47.34 129 GLN A CA 1
ATOM 967 C C . GLN A 1 129 ? -0.220 20.924 7.883 1.00 47.34 129 GLN A C 1
ATOM 969 O O . GLN A 1 129 ? 0.441 20.243 7.110 1.00 47.34 129 GLN A O 1
ATOM 974 N N . ASP A 1 130 ? 0.252 22.023 8.473 1.00 44.66 130 ASP A N 1
ATOM 975 C CA . ASP A 1 130 ? 1.661 22.185 8.718 1.00 44.66 130 ASP A CA 1
ATOM 976 C C . ASP A 1 130 ? 2.017 20.939 9.532 1.00 44.66 130 ASP A C 1
ATOM 978 O O . ASP A 1 130 ? 1.509 20.780 10.652 1.00 44.66 130 ASP A O 1
ATOM 982 N N . PRO A 1 131 ? 2.774 19.990 8.958 1.00 51.03 131 PRO A N 1
ATOM 983 C CA . PRO A 1 131 ? 3.118 18.776 9.673 1.00 51.03 131 PRO A CA 1
ATOM 984 C C . PRO A 1 131 ? 3.838 19.129 10.978 1.00 51.03 131 PRO A C 1
ATOM 986 O O . PRO A 1 131 ? 3.706 18.387 11.946 1.00 51.03 131 PRO A O 1
ATOM 989 N N . ALA A 1 132 ? 4.493 20.298 11.059 1.00 56.78 132 ALA A N 1
ATOM 990 C CA . ALA A 1 132 ? 5.057 20.808 12.298 1.00 56.78 132 ALA A CA 1
ATOM 991 C C . ALA A 1 132 ? 3.978 21.230 13.311 1.00 56.78 132 ALA A C 1
ATOM 993 O O . ALA A 1 132 ? 4.116 20.922 14.489 1.00 56.78 132 ALA A O 1
ATOM 994 N N . ALA A 1 133 ? 2.873 21.862 12.900 1.00 54.38 133 ALA A N 1
ATOM 995 C CA . ALA A 1 133 ? 1.791 22.266 13.811 1.00 54.38 133 ALA A CA 1
ATOM 996 C C . ALA A 1 133 ? 0.928 21.087 14.304 1.00 54.38 133 ALA A C 1
ATOM 998 O O . ALA A 1 133 ? 0.357 21.158 15.395 1.00 54.38 133 ALA A O 1
ATOM 999 N N . VAL A 1 134 ? 0.839 20.002 13.524 1.00 54.84 134 VAL A N 1
ATOM 1000 C CA . VAL A 1 134 ? 0.216 18.734 13.953 1.00 54.84 134 VAL A CA 1
ATOM 1001 C C . VAL A 1 134 ? 1.168 17.942 14.856 1.00 54.84 134 VAL A C 1
ATOM 1003 O O . VAL A 1 134 ? 0.724 17.406 15.864 1.00 54.84 134 VAL A O 1
ATOM 1006 N N . ALA A 1 135 ? 2.474 17.937 14.564 1.00 56.97 135 ALA A N 1
ATOM 1007 C CA . ALA A 1 135 ? 3.494 17.320 15.418 1.00 56.97 135 ALA A CA 1
ATOM 1008 C C . ALA A 1 135 ? 3.751 18.077 16.736 1.00 56.97 135 ALA A C 1
ATOM 1010 O O . ALA A 1 135 ? 4.310 17.507 17.666 1.00 56.97 135 ALA A O 1
ATOM 1011 N N . SER A 1 136 ? 3.349 19.350 16.831 1.00 58.09 136 SER A N 1
ATOM 1012 C CA . SER A 1 136 ? 3.533 20.177 18.035 1.00 58.09 136 SER A CA 1
ATOM 1013 C C . SER A 1 136 ? 2.354 20.127 19.015 1.00 58.09 136 SER A C 1
ATOM 1015 O O . SER A 1 136 ? 2.428 20.736 20.083 1.00 58.09 136 SER A O 1
ATOM 1017 N N . GLN A 1 137 ? 1.245 19.466 18.664 1.00 55.62 137 GLN A N 1
ATOM 1018 C CA . GLN A 1 137 ? 0.096 19.315 19.557 1.00 55.62 137 GLN A CA 1
ATOM 1019 C C . GLN A 1 137 ? 0.234 18.005 20.336 1.00 55.62 137 GLN A C 1
ATOM 1021 O O . GLN A 1 137 ? -0.024 16.936 19.797 1.00 55.62 137 GLN A O 1
ATOM 1026 N N . GLU A 1 138 ? 0.622 18.159 21.606 1.00 54.88 138 GLU A N 1
ATOM 1027 C CA . GLU A 1 138 ? 0.978 17.130 22.595 1.00 54.88 138 GLU A CA 1
ATOM 1028 C C . GLU A 1 138 ? 2.312 16.421 22.296 1.00 54.88 138 GLU A C 1
ATOM 1030 O O . GLU A 1 138 ? 2.481 15.849 21.218 1.00 54.88 138 GLU A O 1
ATOM 1035 N N . PRO A 1 139 ? 3.285 16.434 23.231 1.00 49.00 139 PRO A N 1
ATOM 1036 C CA . PRO A 1 139 ? 4.501 15.659 23.053 1.00 49.00 139 PRO A CA 1
ATOM 1037 C C . PRO A 1 139 ? 4.103 14.185 22.980 1.00 49.00 139 PRO A C 1
ATOM 1039 O O . PRO A 1 139 ? 3.653 13.602 23.968 1.00 49.00 139 PRO A O 1
ATOM 1042 N N . LEU A 1 140 ? 4.261 13.580 21.801 1.00 52.00 140 LEU A N 1
ATOM 1043 C CA . LEU A 1 140 ? 4.305 12.128 21.692 1.00 52.00 140 LEU A CA 1
ATOM 1044 C C . LEU A 1 140 ? 5.322 11.656 22.741 1.00 52.00 140 LEU A C 1
ATOM 1046 O O . LEU A 1 140 ? 6.441 12.176 22.745 1.00 52.00 140 LEU A O 1
ATOM 1050 N N . PRO A 1 141 ? 4.951 10.759 23.671 1.00 50.38 141 PRO A N 1
ATOM 1051 C CA . PRO A 1 141 ? 5.866 10.355 24.725 1.00 50.38 141 PRO A CA 1
ATOM 1052 C C . PRO A 1 141 ? 7.130 9.805 24.065 1.00 50.38 141 PRO A C 1
ATOM 1054 O O . PRO A 1 141 ? 7.034 8.899 23.232 1.00 50.38 141 PRO A O 1
ATOM 1057 N N . GLU A 1 142 ? 8.296 10.363 24.417 1.00 53.78 142 GLU A N 1
ATOM 1058 C CA . GLU A 1 142 ? 9.597 10.084 23.775 1.00 53.78 142 GLU A CA 1
ATOM 1059 C C . GLU A 1 142 ? 9.938 8.588 23.658 1.00 53.78 142 GLU A C 1
ATOM 1061 O O . GLU A 1 142 ? 10.745 8.207 22.817 1.00 53.78 142 GLU A O 1
ATOM 1066 N N . SER A 1 143 ? 9.236 7.734 24.409 1.00 56.53 143 SER A N 1
ATOM 1067 C CA . SER A 1 143 ? 9.162 6.276 24.242 1.00 56.53 143 SER A CA 1
ATOM 1068 C C . SER A 1 143 ? 8.966 5.764 22.805 1.00 56.53 143 SER A C 1
ATOM 1070 O O . SER A 1 143 ? 9.306 4.621 22.536 1.00 56.53 143 SER A O 1
ATOM 1072 N N . TRP A 1 144 ? 8.414 6.560 21.878 1.00 53.25 144 TRP A N 1
ATOM 1073 C CA . TRP A 1 144 ? 8.154 6.117 20.497 1.00 53.25 144 TRP A CA 1
ATOM 1074 C C . TRP A 1 144 ? 9.251 6.472 19.488 1.00 53.25 144 TRP A C 1
ATOM 1076 O O . TRP A 1 144 ? 9.195 5.983 18.363 1.00 53.25 144 TRP A O 1
ATOM 1086 N N . LEU A 1 145 ? 10.205 7.343 19.836 1.00 49.38 145 LEU A N 1
ATOM 1087 C CA . LEU A 1 145 ? 11.143 7.905 18.853 1.00 49.38 145 LEU A CA 1
ATOM 1088 C C . LEU A 1 145 ? 12.575 7.370 18.958 1.00 49.38 145 LEU A C 1
ATOM 1090 O O . LEU A 1 145 ? 13.336 7.592 18.020 1.00 49.38 145 LEU A O 1
ATOM 1094 N N . TRP A 1 146 ? 12.937 6.664 20.037 1.00 46.19 146 TRP A N 1
ATOM 1095 C CA . TRP A 1 146 ? 14.340 6.288 20.269 1.00 46.19 146 TRP A CA 1
ATOM 1096 C C . TRP A 1 146 ? 14.586 4.929 20.922 1.00 46.19 146 TRP A C 1
ATOM 1098 O O . TRP A 1 146 ? 15.748 4.599 21.140 1.00 46.19 146 TRP A O 1
ATOM 1108 N N . ASP A 1 147 ? 13.555 4.139 21.229 1.00 47.62 147 ASP A N 1
ATOM 1109 C CA . ASP A 1 147 ? 13.783 2.825 21.829 1.00 47.62 147 ASP A CA 1
ATOM 1110 C C . ASP A 1 147 ? 13.674 1.726 20.768 1.00 47.62 147 ASP A C 1
ATOM 1112 O O . ASP A 1 147 ? 12.600 1.192 20.483 1.00 47.62 147 ASP A O 1
ATOM 1116 N N . ASP A 1 148 ? 14.820 1.391 20.173 1.00 56.44 148 ASP A N 1
ATOM 1117 C CA . ASP A 1 148 ? 15.013 0.242 19.274 1.00 56.44 148 ASP A CA 1
ATOM 1118 C C . ASP A 1 148 ? 14.643 -1.110 19.942 1.00 56.44 148 ASP A C 1
ATOM 1120 O O . ASP A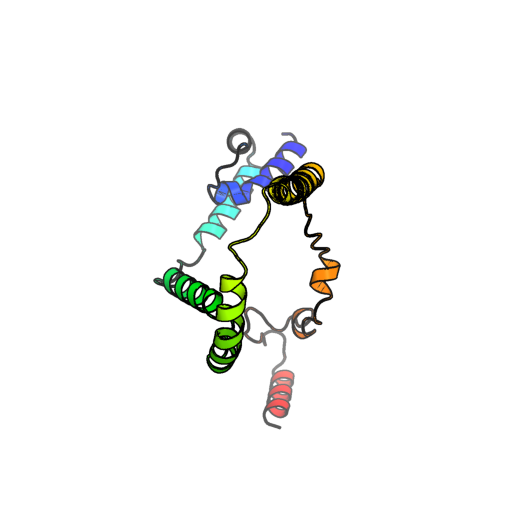 1 148 ? 14.702 -2.162 19.305 1.00 56.44 148 ASP A O 1
ATOM 1124 N N . GLY A 1 149 ? 14.227 -1.099 21.214 1.00 57.28 149 GLY A N 1
ATOM 1125 C CA . GLY A 1 149 ? 13.787 -2.254 21.989 1.00 57.28 149 GLY A CA 1
ATOM 1126 C C . GLY A 1 149 ? 12.331 -2.693 21.792 1.00 57.28 149 GLY A C 1
ATOM 1127 O O . GLY A 1 149 ? 11.952 -3.714 22.358 1.00 57.28 149 GLY A O 1
ATOM 1128 N N . MET A 1 150 ? 11.493 -1.991 21.013 1.00 59.12 150 MET A N 1
ATOM 1129 C CA . MET A 1 150 ? 10.067 -2.346 20.859 1.00 59.12 150 MET A CA 1
ATOM 1130 C C . MET A 1 150 ? 9.654 -2.577 19.397 1.00 59.12 150 MET A C 1
ATOM 1132 O O . MET A 1 150 ? 9.354 -1.641 18.656 1.00 59.12 150 MET A O 1
ATOM 1136 N N . ILE A 1 151 ? 9.523 -3.848 18.987 1.00 65.00 151 ILE A N 1
ATOM 1137 C CA . ILE A 1 151 ? 8.952 -4.231 17.683 1.00 65.00 151 ILE A CA 1
ATOM 1138 C C . ILE A 1 151 ? 7.522 -4.738 17.890 1.00 65.00 151 ILE A C 1
ATOM 1140 O O . ILE A 1 151 ? 7.275 -5.725 18.577 1.00 65.00 151 ILE A O 1
ATOM 1144 N N . ALA A 1 152 ? 6.554 -4.057 17.269 1.00 67.69 152 ALA A N 1
ATOM 1145 C CA . ALA A 1 152 ? 5.131 -4.421 17.296 1.00 67.69 152 ALA A CA 1
ATOM 1146 C C . ALA A 1 152 ? 4.509 -4.543 18.708 1.00 67.69 152 ALA A C 1
ATOM 1148 O O . ALA A 1 152 ? 3.570 -5.312 18.912 1.00 67.69 152 ALA A O 1
ATOM 1149 N N . GLY A 1 153 ? 4.999 -3.761 19.677 1.00 61.97 153 GLY A N 1
ATOM 1150 C CA . GLY A 1 153 ? 4.466 -3.745 21.044 1.00 61.97 153 GLY A CA 1
ATOM 1151 C C . GLY A 1 153 ? 4.967 -4.880 21.942 1.00 61.97 153 GLY A C 1
ATOM 1152 O O . GLY A 1 153 ? 4.461 -5.021 23.053 1.00 61.97 153 GLY A O 1
ATOM 1153 N N . ALA A 1 154 ? 5.940 -5.670 21.480 1.00 61.00 154 ALA A N 1
ATOM 1154 C CA . ALA A 1 154 ? 6.666 -6.636 22.293 1.00 61.00 154 ALA A CA 1
ATOM 1155 C C . ALA A 1 154 ? 8.106 -6.143 22.532 1.00 61.00 154 ALA A C 1
ATOM 1157 O O . ALA A 1 154 ? 8.724 -5.645 21.583 1.00 61.00 154 ALA A O 1
ATOM 1158 N N . PRO A 1 155 ? 8.639 -6.284 23.761 1.00 70.12 155 PRO A N 1
ATOM 1159 C CA . PRO A 1 155 ? 10.038 -5.984 24.032 1.00 70.12 155 PRO A CA 1
ATOM 1160 C C . PRO A 1 155 ? 10.943 -6.994 23.319 1.00 70.12 155 PRO A C 1
ATOM 1162 O O . PRO A 1 155 ? 10.671 -8.198 23.314 1.00 70.12 155 PRO A O 1
ATOM 1165 N N . VAL A 1 156 ? 12.005 -6.493 22.693 1.00 75.38 156 VAL A N 1
ATOM 1166 C CA . VAL A 1 156 ? 13.039 -7.276 22.014 1.00 75.38 156 VAL A CA 1
ATOM 1167 C C . VAL A 1 156 ? 14.233 -7.401 22.953 1.00 75.38 156 VAL A C 1
ATOM 1169 O O . VAL A 1 156 ? 14.862 -6.407 23.297 1.00 75.38 156 VAL A O 1
ATOM 1172 N N . PHE A 1 157 ? 14.555 -8.630 23.353 1.00 79.50 157 PHE A N 1
ATOM 1173 C CA . PHE A 1 157 ? 15.641 -8.925 24.296 1.00 79.50 157 PHE A CA 1
ATOM 1174 C C . PHE A 1 157 ? 16.893 -9.513 23.627 1.00 79.50 157 PHE A C 1
ATOM 1176 O O . PHE A 1 157 ? 17.895 -9.734 24.295 1.00 79.50 157 PHE A O 1
ATOM 1183 N N . ASP A 1 158 ? 16.861 -9.737 22.308 1.00 75.12 158 ASP A N 1
ATOM 1184 C CA . ASP A 1 158 ? 17.897 -10.470 21.557 1.00 75.12 158 ASP A CA 1
ATOM 1185 C C . ASP A 1 158 ? 19.295 -9.811 21.579 1.00 75.12 158 ASP A C 1
ATOM 1187 O O . ASP A 1 158 ? 20.277 -10.434 21.176 1.00 75.12 158 ASP A O 1
ATOM 1191 N N . GLY A 1 159 ? 19.395 -8.548 22.013 1.00 74.12 159 GLY A N 1
ATOM 1192 C CA . GLY A 1 159 ? 20.649 -7.795 22.128 1.00 74.12 159 GLY A CA 1
ATOM 1193 C C . GLY A 1 159 ? 21.214 -7.670 23.547 1.00 74.12 159 GLY A C 1
ATOM 1194 O O . GLY A 1 159 ? 22.279 -7.073 23.698 1.00 74.12 159 GLY A O 1
ATOM 1195 N N . LEU A 1 160 ? 20.522 -8.188 24.565 1.00 82.88 160 LEU A N 1
ATOM 1196 C CA . LEU A 1 160 ? 20.944 -8.111 25.967 1.00 82.88 160 LEU A CA 1
ATOM 1197 C C . LEU A 1 160 ? 21.698 -9.380 26.372 1.00 82.88 160 LEU A C 1
ATOM 1199 O O . LEU A 1 160 ? 21.359 -10.473 25.914 1.00 82.88 160 LEU A O 1
ATOM 1203 N N . SER A 1 161 ? 22.722 -9.244 27.220 1.00 84.19 161 SER A N 1
ATOM 1204 C CA . SER A 1 161 ? 23.362 -10.417 27.822 1.00 84.19 161 SER A CA 1
ATOM 1205 C C . SER A 1 161 ? 22.499 -10.990 28.949 1.00 84.19 161 SER A C 1
ATOM 1207 O O . SER A 1 161 ? 21.584 -10.330 29.448 1.00 84.19 161 SER A O 1
ATOM 1209 N N . ASP A 1 162 ? 22.795 -12.221 29.368 1.00 88.56 162 ASP A N 1
ATOM 1210 C CA . ASP A 1 162 ? 22.075 -12.872 30.467 1.00 88.56 162 ASP A CA 1
ATOM 1211 C C . ASP A 1 162 ? 22.192 -12.055 31.772 1.00 88.56 162 ASP A C 1
ATOM 1213 O O . ASP A 1 162 ? 21.222 -11.944 32.518 1.00 88.56 162 ASP A O 1
ATOM 1217 N N . GLU A 1 163 ? 23.336 -11.402 32.011 1.00 87.44 163 GLU A N 1
ATOM 1218 C CA . GLU A 1 163 ? 23.546 -10.523 33.170 1.00 87.44 163 GLU A CA 1
ATOM 1219 C C . GLU A 1 163 ? 22.702 -9.236 33.113 1.00 87.44 163 GLU A C 1
ATOM 1221 O O . GLU A 1 163 ? 22.186 -8.776 34.137 1.00 87.44 163 GLU A O 1
ATOM 1226 N N . ASP A 1 164 ? 22.529 -8.659 31.920 1.00 88.38 164 ASP A N 1
ATOM 1227 C CA . ASP A 1 164 ? 21.676 -7.481 31.721 1.00 88.38 164 ASP A CA 1
ATOM 1228 C C . ASP A 1 164 ? 20.191 -7.839 31.914 1.00 88.38 164 ASP A C 1
ATOM 1230 O O . ASP A 1 164 ? 19.420 -7.053 32.472 1.00 88.38 164 ASP A O 1
ATOM 1234 N N . LEU A 1 165 ? 19.789 -9.047 31.502 1.00 90.94 165 LEU A N 1
ATOM 1235 C CA . LEU A 1 165 ? 18.437 -9.570 31.714 1.00 90.94 165 LEU A CA 1
ATOM 1236 C C . LEU A 1 165 ? 18.146 -9.855 33.191 1.00 90.94 165 LEU A C 1
ATOM 1238 O O . LEU A 1 165 ? 17.052 -9.538 33.659 1.00 90.94 165 LEU A O 1
ATOM 1242 N N . GLU A 1 166 ? 19.106 -10.419 33.931 1.00 90.31 166 GLU A N 1
ATOM 1243 C CA . GLU A 1 166 ? 18.991 -10.612 35.384 1.00 90.31 166 GLU A CA 1
ATOM 1244 C C . GLU A 1 166 ? 18.867 -9.269 36.114 1.00 90.31 166 GLU A C 1
ATOM 1246 O O . GLU A 1 166 ? 17.998 -9.116 36.971 1.00 90.31 166 GLU A O 1
ATOM 1251 N N . THR A 1 167 ? 19.649 -8.263 35.712 1.00 91.69 167 THR A N 1
ATOM 1252 C CA . THR A 1 167 ? 19.569 -6.909 36.284 1.00 91.69 167 THR A CA 1
ATOM 1253 C C . THR A 1 167 ? 18.195 -6.270 36.036 1.00 91.69 167 THR A C 1
ATOM 1255 O O . THR A 1 167 ? 17.591 -5.719 36.954 1.00 91.69 167 THR A O 1
ATOM 1258 N N . LEU A 1 168 ? 17.652 -6.394 34.819 1.00 87.50 168 LEU A N 1
ATOM 1259 C CA . LEU A 1 168 ? 16.303 -5.916 34.483 1.00 87.50 168 LEU A CA 1
ATOM 1260 C C . LEU A 1 168 ? 15.198 -6.634 35.271 1.00 87.50 168 LEU A C 1
ATOM 1262 O O . LEU A 1 168 ? 14.200 -6.011 35.639 1.00 87.50 168 LEU A O 1
ATOM 1266 N N . LEU A 1 169 ? 15.354 -7.936 35.521 1.00 91.31 169 LEU A N 1
ATOM 1267 C CA . LEU A 1 169 ? 14.423 -8.703 36.351 1.00 91.31 169 LEU A CA 1
ATOM 1268 C C . LEU A 1 169 ? 14.439 -8.217 37.803 1.00 91.31 169 LEU A C 1
ATOM 1270 O O . LEU A 1 169 ? 13.371 -7.999 38.371 1.00 91.31 169 LEU A O 1
ATOM 1274 N N . GLU A 1 170 ? 15.619 -7.985 38.380 1.00 92.31 170 GLU A N 1
ATOM 1275 C CA . GLU A 1 170 ? 15.748 -7.449 39.740 1.00 92.31 170 GLU A CA 1
ATOM 1276 C C . GLU A 1 170 ? 15.130 -6.047 39.880 1.00 92.31 170 GLU A C 1
ATOM 1278 O O . GLU A 1 170 ? 14.497 -5.757 40.895 1.00 92.31 170 GLU A O 1
ATOM 1283 N N . GLU A 1 171 ? 15.253 -5.187 38.862 1.00 89.81 171 GLU A N 1
ATOM 1284 C CA . GLU A 1 171 ? 14.622 -3.858 38.852 1.00 89.81 171 GLU A CA 1
ATOM 1285 C C . GLU A 1 171 ? 13.087 -3.916 38.775 1.00 89.81 171 GLU A C 1
ATOM 1287 O O . GLU A 1 171 ? 12.408 -3.091 39.387 1.00 89.81 171 GLU A O 1
ATOM 1292 N N . LEU A 1 172 ? 12.527 -4.874 38.029 1.00 85.06 172 LEU A N 1
ATOM 1293 C CA . LEU A 1 172 ? 11.076 -5.043 37.866 1.00 85.06 172 LEU A CA 1
ATOM 1294 C C . LEU A 1 172 ? 10.408 -5.747 39.053 1.00 85.06 172 LEU A C 1
ATOM 1296 O O . LEU A 1 172 ? 9.222 -5.523 39.306 1.00 85.06 172 LEU A O 1
ATOM 1300 N N . GLU A 1 173 ? 11.140 -6.614 39.752 1.00 87.88 173 GLU A N 1
ATOM 1301 C CA . GLU A 1 173 ? 10.683 -7.288 40.974 1.00 87.88 173 GLU A CA 1
ATOM 1302 C C . GLU A 1 173 ? 10.907 -6.446 42.250 1.00 87.88 173 GLU A C 1
ATOM 1304 O O . GLU A 1 173 ? 10.445 -6.842 43.327 1.00 87.88 173 GLU A O 1
ATOM 1309 N N . GLY A 1 174 ? 11.587 -5.298 42.119 1.00 56.50 174 GLY A N 1
ATOM 1310 C CA . GLY A 1 174 ? 11.928 -4.341 43.181 1.00 56.50 174 GLY A CA 1
ATOM 1311 C C . GLY A 1 174 ? 10.790 -3.464 43.700 1.00 56.50 174 GLY A C 1
ATOM 1312 O O . GLY A 1 174 ? 9.938 -3.003 42.907 1.00 56.50 174 GLY A O 1
#

Sequence (174 aa):
MNGKECEKVRDLLPDWARKTDRADGGLVEDHLRTCAECERELEVILAIRDQRPAVPAGLEAKIQARVRQGLGEAPSADPAAAERAGRSGRAALARRRWAPAWALSAAAVVVLALGTSLIWNGGNPELVQDPAAVASQEPLPESWLWDDGMIAGAPVFDGLSDEDLETLLEELEG

pLDDT: mean 71.54, std 18.94, range [42.38, 97.31]